Protein AF-A0AAQ1GAI2-F1 (afdb_monomer)

Radius of gyration: 17.99 Å; Cα contacts (8 Å, |Δi|>4): 158; chains: 1; bounding box: 46×26×47 Å

Organism: NCBI:txid857252

Foldseek 3Di:
DFDDCQVLLVVLQVLLVVLLVCLVVVLVVLCVVQPQPAAAAQVCQVVLLVVLVVLVVVLVVLLVQLVVLVVVLVVQGRHPCNVVSSVSNSVSLNVSLVSLSSSLVSLSVNCNHHVDCPSNVVSSVSSSVSSVSSHRDPVSND

Mean predicted aligned error: 3.87 Å

pLDDT: mean 93.76, std 7.61, range [53.41, 98.5]

Structure (mmCIF, N/CA/C/O backbone):
data_AF-A0AAQ1GAI2-F1
#
_entry.id   AF-A0AAQ1GAI2-F1
#
loop_
_atom_site.group_PDB
_atom_site.id
_atom_site.type_symbol
_atom_site.label_atom_id
_atom_site.label_alt_id
_atom_site.label_comp_id
_atom_site.label_asym_id
_atom_site.label_entity_id
_atom_site.label_seq_id
_atom_site.pdbx_PDB_ins_code
_atom_site.Cartn_x
_atom_site.Cartn_y
_atom_site.Cartn_z
_atom_site.occupancy
_atom_site.B_iso_or_equiv
_atom_site.auth_seq_id
_atom_site.auth_comp_id
_atom_site.auth_asym_id
_atom_site.auth_atom_id
_atom_site.pdbx_PDB_model_num
ATOM 1 N N . MET A 1 1 ? -28.667 -3.005 21.953 1.00 63.06 1 MET A N 1
ATOM 2 C CA . MET A 1 1 ? -27.950 -3.869 20.992 1.00 63.06 1 MET A 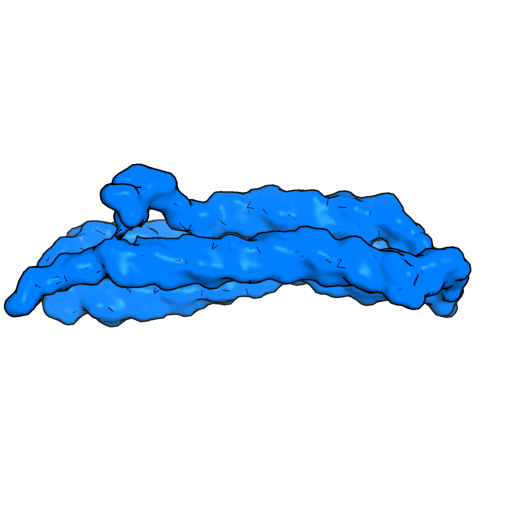CA 1
ATOM 3 C C . MET A 1 1 ? -26.492 -3.852 21.398 1.00 63.06 1 MET A C 1
ATOM 5 O O . MET A 1 1 ? -25.959 -2.762 21.535 1.00 63.06 1 MET A O 1
ATOM 9 N N . THR A 1 2 ? -25.894 -5.010 21.661 1.00 81.88 2 THR A N 1
ATOM 10 C CA . THR A 1 2 ? -24.454 -5.136 21.934 1.00 81.88 2 THR A CA 1
ATOM 11 C C . THR A 1 2 ? -23.679 -4.919 20.637 1.00 81.88 2 THR A C 1
ATOM 13 O O . THR A 1 2 ? -24.067 -5.446 19.592 1.00 81.88 2 THR A O 1
ATOM 16 N N . PHE A 1 3 ? -22.622 -4.120 20.683 1.00 85.75 3 PHE A N 1
ATOM 17 C CA . PHE A 1 3 ? -21.770 -3.821 19.544 1.00 85.75 3 PHE A CA 1
ATOM 18 C C . PHE A 1 3 ? -20.864 -5.029 19.248 1.00 85.75 3 PHE A C 1
ATOM 20 O O . PHE A 1 3 ? -20.073 -5.442 20.092 1.00 85.75 3 PHE A O 1
ATOM 27 N N . ASP A 1 4 ? -20.968 -5.613 18.048 1.00 88.62 4 ASP A N 1
ATOM 28 C CA . ASP A 1 4 ? -20.102 -6.725 17.628 1.00 88.62 4 ASP A CA 1
ATOM 29 C C . ASP A 1 4 ? -18.900 -6.211 16.805 1.00 88.62 4 ASP A C 1
ATOM 31 O O . ASP A 1 4 ? -19.076 -5.781 15.660 1.00 88.62 4 ASP A O 1
ATOM 35 N N . PRO A 1 5 ? -17.658 -6.280 17.327 1.00 88.81 5 PRO A N 1
ATOM 36 C CA . PRO A 1 5 ? -16.465 -5.849 16.601 1.00 88.81 5 PRO A CA 1
ATOM 37 C C . PRO A 1 5 ? -15.987 -6.855 15.536 1.00 88.81 5 PRO A C 1
ATOM 39 O O . PRO A 1 5 ? -15.174 -6.497 14.677 1.00 88.81 5 PRO A O 1
ATOM 42 N N . LYS A 1 6 ? -16.452 -8.115 15.546 1.00 90.81 6 LYS A N 1
ATOM 43 C CA . LYS A 1 6 ? -15.924 -9.178 14.664 1.00 90.81 6 LYS A CA 1
ATOM 44 C C . LYS A 1 6 ? -16.028 -8.850 13.166 1.00 90.81 6 LYS A C 1
ATOM 46 O O . LYS A 1 6 ? -15.040 -9.070 12.453 1.00 90.81 6 LYS A O 1
ATOM 51 N N . PRO A 1 7 ? -17.150 -8.317 12.641 1.00 91.69 7 PRO A N 1
ATOM 52 C CA . PRO A 1 7 ? -17.249 -7.943 11.231 1.00 91.69 7 PRO A CA 1
ATOM 53 C C . PRO A 1 7 ? -16.234 -6.863 10.847 1.00 91.69 7 PRO A C 1
ATOM 55 O O . PRO A 1 7 ? -15.625 -6.939 9.777 1.00 91.69 7 PRO A O 1
ATOM 58 N N . HIS A 1 8 ? -15.987 -5.899 11.738 1.00 92.62 8 HIS A N 1
ATOM 59 C CA . HIS A 1 8 ? -15.019 -4.836 11.497 1.00 92.62 8 HIS A CA 1
ATOM 60 C C . HIS A 1 8 ? -13.596 -5.383 11.397 1.00 92.62 8 HIS A C 1
ATOM 62 O O . HIS A 1 8 ? -12.871 -5.017 10.471 1.00 92.62 8 HIS A O 1
ATOM 68 N N . TRP A 1 9 ? -13.212 -6.314 12.271 1.00 94.06 9 TRP A N 1
ATOM 69 C CA . TRP A 1 9 ? -11.907 -6.962 12.183 1.00 94.06 9 TRP A CA 1
ATOM 70 C C . TRP A 1 9 ? -11.703 -7.749 10.888 1.00 94.06 9 TRP A C 1
ATOM 72 O O . TRP A 1 9 ? -10.642 -7.660 10.261 1.00 94.06 9 TRP A O 1
ATOM 82 N N . ARG A 1 10 ? -12.720 -8.507 10.458 1.00 93.88 10 ARG A N 1
ATOM 83 C CA . ARG A 1 10 ? -12.675 -9.240 9.183 1.00 93.88 10 ARG A CA 1
ATOM 84 C C . ARG A 1 10 ? -12.515 -8.288 8.003 1.00 93.88 10 ARG A C 1
ATOM 86 O O . ARG A 1 10 ? -11.711 -8.567 7.115 1.00 93.88 10 ARG A O 1
ATOM 93 N N . ALA A 1 11 ? -13.222 -7.159 8.016 1.00 94.56 11 ALA A N 1
ATOM 94 C CA . ALA A 1 11 ? -13.103 -6.137 6.984 1.00 94.56 11 ALA A CA 1
ATOM 95 C C . ALA A 1 11 ? -11.689 -5.527 6.940 1.00 94.56 11 ALA A C 1
ATOM 97 O O . ALA A 1 11 ? -11.069 -5.544 5.877 1.00 94.56 11 ALA A O 1
ATOM 98 N N . LEU A 1 12 ? -11.122 -5.116 8.085 1.00 95.81 12 LEU A N 1
ATOM 99 C CA . LEU A 1 12 ? -9.742 -4.603 8.160 1.00 95.81 12 LEU A CA 1
ATOM 100 C C . LEU A 1 12 ? -8.725 -5.626 7.617 1.00 95.81 12 LEU A C 1
ATOM 102 O O . LEU A 1 12 ? -7.760 -5.270 6.937 1.00 95.81 12 LEU A O 1
ATOM 106 N N . ARG A 1 13 ? -8.926 -6.920 7.912 1.00 95.88 13 ARG A N 1
ATOM 107 C CA . ARG A 1 13 ? -8.044 -8.001 7.443 1.00 95.88 13 ARG A CA 1
ATOM 108 C C . ARG A 1 13 ? -8.186 -8.224 5.942 1.00 95.88 13 ARG A C 1
ATOM 110 O O . ARG A 1 13 ? -7.183 -8.464 5.274 1.00 95.88 13 ARG A O 1
ATOM 117 N N . SER A 1 14 ? -9.410 -8.164 5.426 1.00 95.75 14 SER A N 1
ATOM 118 C CA . SER A 1 14 ? -9.689 -8.317 4.000 1.00 95.75 14 SER A CA 1
ATOM 119 C C . SER A 1 14 ? -9.006 -7.219 3.188 1.00 95.75 14 SER A C 1
ATOM 121 O O . SER A 1 14 ? -8.278 -7.528 2.247 1.00 95.75 14 SER A O 1
ATOM 123 N N . VAL A 1 15 ? -9.148 -5.957 3.613 1.00 96.81 15 VAL A N 1
ATOM 124 C CA . VAL A 1 15 ? -8.510 -4.795 2.969 1.00 96.81 15 VAL A CA 1
ATOM 125 C C . VAL A 1 15 ? -6.988 -4.924 2.989 1.00 96.81 15 VAL A C 1
ATOM 127 O O . VAL A 1 15 ? -6.351 -4.787 1.945 1.00 96.81 15 VAL A O 1
ATOM 130 N N . TRP A 1 16 ? -6.412 -5.247 4.152 1.00 97.62 16 TRP A N 1
ATOM 131 C CA . TRP A 1 16 ? -4.975 -5.493 4.289 1.00 97.62 16 TRP A CA 1
ATOM 132 C C . TRP A 1 16 ? -4.494 -6.580 3.319 1.00 97.62 16 TRP A C 1
ATOM 134 O O . TRP A 1 16 ? -3.582 -6.345 2.532 1.00 97.62 16 TRP A O 1
ATOM 144 N N . ARG A 1 17 ? -5.154 -7.745 3.316 1.00 97.19 17 ARG A N 1
ATOM 145 C CA . ARG A 1 17 ? -4.773 -8.877 2.464 1.00 97.19 17 ARG A CA 1
ATOM 146 C C . ARG A 1 17 ? -4.884 -8.531 0.984 1.00 97.19 17 ARG A C 1
ATOM 148 O O . ARG A 1 17 ? -3.970 -8.844 0.232 1.00 97.19 17 ARG A O 1
ATOM 155 N N . MET A 1 18 ? -5.984 -7.904 0.574 1.00 97.69 18 MET A N 1
ATOM 156 C CA . MET A 1 18 ? -6.211 -7.516 -0.815 1.00 97.69 18 MET A CA 1
ATOM 157 C C . MET A 1 18 ? -5.106 -6.578 -1.302 1.00 97.69 18 MET A C 1
ATOM 159 O O . MET A 1 18 ? -4.468 -6.877 -2.303 1.00 97.69 18 MET A O 1
ATOM 163 N N . LEU A 1 19 ? -4.821 -5.498 -0.568 1.00 97.69 19 LEU A N 1
ATOM 164 C CA . LEU A 1 19 ? -3.796 -4.538 -0.977 1.00 97.69 19 LEU A CA 1
ATOM 165 C C . LEU A 1 19 ? -2.386 -5.139 -0.950 1.00 97.69 19 LEU A C 1
ATOM 167 O O . LEU A 1 19 ? -1.610 -4.875 -1.864 1.00 97.69 19 LEU A O 1
ATOM 171 N N . SER A 1 20 ? -2.048 -5.970 0.042 1.00 98.06 20 SER A N 1
ATOM 172 C CA . SER A 1 20 ? -0.750 -6.658 0.071 1.00 98.06 20 SER A CA 1
ATOM 173 C C . SER A 1 20 ? -0.583 -7.636 -1.090 1.00 98.06 20 SER A C 1
ATOM 175 O O . SER A 1 20 ? 0.487 -7.689 -1.688 1.00 98.06 20 SER A O 1
ATOM 177 N N . LEU A 1 21 ? -1.638 -8.371 -1.457 1.00 98.31 21 LEU A N 1
ATOM 178 C CA . LEU A 1 21 ? -1.615 -9.231 -2.640 1.00 98.31 21 LEU A CA 1
ATOM 179 C C . LEU A 1 21 ? -1.474 -8.410 -3.923 1.00 98.31 21 LEU A C 1
ATOM 181 O O . LEU A 1 21 ? -0.675 -8.775 -4.776 1.00 98.31 21 LEU A O 1
ATOM 185 N N . THR A 1 22 ? -2.178 -7.283 -4.049 1.00 97.94 22 THR A N 1
ATOM 186 C CA . THR A 1 22 ? -2.024 -6.385 -5.201 1.00 97.94 22 THR A CA 1
ATOM 187 C C . THR A 1 22 ? -0.588 -5.878 -5.323 1.00 97.94 22 THR A C 1
ATOM 189 O O . THR A 1 22 ? -0.009 -5.958 -6.401 1.00 97.94 22 THR A O 1
ATOM 192 N N . VAL A 1 23 ? 0.012 -5.411 -4.223 1.00 97.94 23 VAL A N 1
ATOM 193 C CA . VAL A 1 23 ? 1.406 -4.935 -4.189 1.00 97.94 23 VAL A CA 1
ATOM 194 C C . VAL A 1 23 ? 2.403 -6.036 -4.554 1.00 97.94 23 VAL A C 1
ATOM 196 O O . VAL A 1 23 ? 3.413 -5.745 -5.183 1.00 97.94 23 VAL A O 1
ATOM 199 N N . LEU A 1 24 ? 2.129 -7.290 -4.189 1.00 98.06 24 LEU A N 1
ATOM 200 C CA . LEU A 1 24 ? 2.982 -8.427 -4.529 1.00 98.06 24 LEU A CA 1
ATOM 201 C C . LEU A 1 24 ? 2.843 -8.851 -5.998 1.00 98.06 24 LEU A C 1
ATOM 203 O O . LEU A 1 24 ? 3.840 -9.124 -6.659 1.00 98.06 24 LEU A O 1
ATOM 207 N N . LEU A 1 25 ? 1.610 -8.945 -6.499 1.00 98.19 25 LEU A N 1
ATOM 208 C CA . LEU A 1 25 ? 1.318 -9.554 -7.798 1.00 98.19 25 LEU A CA 1
ATOM 209 C C . LEU A 1 25 ? 1.477 -8.579 -8.965 1.00 98.19 25 LEU A C 1
ATOM 211 O O . LEU A 1 25 ? 1.898 -8.988 -10.045 1.00 98.19 25 LEU A O 1
ATOM 215 N N . LEU A 1 26 ? 1.164 -7.298 -8.766 1.00 97.44 26 LEU A N 1
ATOM 216 C CA . LEU A 1 26 ? 1.217 -6.298 -9.832 1.00 97.44 26 LEU A CA 1
ATOM 217 C C . LEU A 1 26 ? 2.632 -6.109 -10.428 1.00 97.44 26 LEU A C 1
ATOM 219 O O . LEU A 1 26 ? 2.736 -6.078 -11.652 1.00 97.44 26 LEU A O 1
ATOM 223 N N . PRO A 1 27 ? 3.725 -6.057 -9.638 1.00 96.00 27 PRO A N 1
ATOM 224 C CA . PRO A 1 27 ? 5.090 -6.024 -10.172 1.00 96.00 27 PRO A CA 1
ATOM 225 C C . PRO A 1 27 ? 5.458 -7.265 -10.984 1.00 96.00 27 PRO A C 1
ATOM 227 O O . PRO A 1 27 ? 6.112 -7.151 -12.014 1.00 96.00 27 PRO A O 1
ATOM 230 N N . ILE A 1 28 ? 5.019 -8.447 -10.540 1.00 96.62 28 ILE A N 1
ATOM 231 C CA . ILE A 1 28 ? 5.269 -9.707 -11.250 1.00 96.62 28 ILE A CA 1
ATOM 232 C C . ILE A 1 28 ? 4.572 -9.666 -12.609 1.00 96.62 28 ILE A C 1
ATOM 234 O O . ILE A 1 28 ? 5.193 -9.952 -13.629 1.00 96.62 28 ILE A O 1
ATOM 238 N N . LEU A 1 29 ? 3.301 -9.254 -12.628 1.00 96.94 29 LEU A N 1
ATOM 239 C CA . LEU A 1 29 ? 2.546 -9.085 -13.864 1.00 96.94 29 LEU A CA 1
ATOM 240 C C . LEU A 1 29 ? 3.230 -8.085 -14.805 1.00 96.94 29 LEU A C 1
ATOM 242 O O . LEU A 1 29 ? 3.333 -8.358 -15.995 1.00 96.94 29 LEU A O 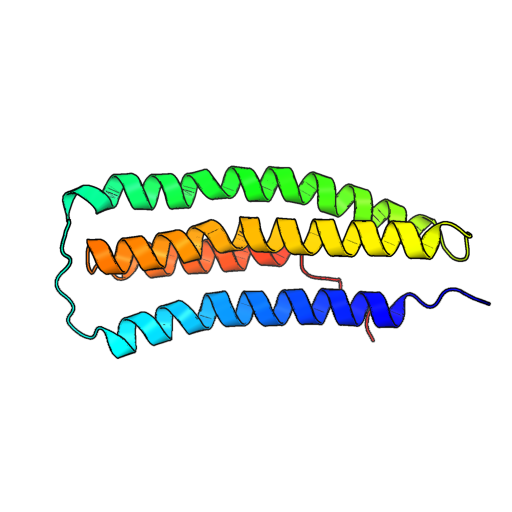1
ATOM 246 N N . LEU A 1 30 ? 3.729 -6.963 -14.278 1.00 95.25 30 LEU A N 1
ATOM 247 C CA . LEU A 1 30 ? 4.432 -5.955 -15.071 1.00 95.25 30 LEU A CA 1
ATOM 248 C C . LEU A 1 30 ? 5.682 -6.530 -15.751 1.00 95.25 30 LEU A C 1
ATOM 250 O O . LEU A 1 30 ? 5.844 -6.353 -16.954 1.00 95.25 30 LEU A O 1
ATOM 254 N N . VAL A 1 31 ? 6.532 -7.243 -15.005 1.00 94.75 31 VAL A N 1
ATOM 255 C CA . VAL A 1 31 ? 7.751 -7.871 -15.547 1.00 94.75 31 VAL A CA 1
ATOM 256 C C . VAL A 1 31 ? 7.405 -8.923 -16.602 1.00 94.75 31 VAL A C 1
ATOM 258 O O . VAL A 1 31 ? 8.027 -8.962 -17.657 1.00 94.75 31 VAL A O 1
ATOM 261 N N . VAL A 1 32 ? 6.376 -9.742 -16.362 1.00 95.44 32 VAL A N 1
ATOM 262 C CA . VAL A 1 32 ? 5.924 -10.758 -17.327 1.00 95.44 32 VAL A CA 1
ATOM 263 C C . VAL A 1 32 ? 5.403 -10.125 -18.620 1.00 95.44 32 VAL A C 1
ATOM 265 O O . VAL A 1 32 ? 5.655 -10.653 -19.698 1.00 95.44 32 VAL A O 1
ATOM 268 N N . VAL A 1 33 ? 4.676 -9.008 -18.526 1.00 95.38 33 VAL A N 1
ATOM 269 C CA . VAL A 1 33 ? 4.113 -8.313 -19.694 1.00 95.38 33 VAL A CA 1
ATOM 270 C C . VAL A 1 33 ? 5.186 -7.566 -20.487 1.00 95.38 33 VAL A C 1
ATOM 272 O O . VAL A 1 33 ? 5.109 -7.528 -21.712 1.00 95.38 33 VAL A O 1
ATOM 275 N N . LEU A 1 34 ? 6.165 -6.965 -19.808 1.00 92.19 34 LEU A N 1
ATOM 276 C CA . LEU A 1 34 ? 7.200 -6.149 -20.443 1.00 92.19 34 LEU A CA 1
ATOM 277 C C . LEU A 1 34 ? 8.403 -6.963 -20.953 1.00 92.19 34 LEU A C 1
ATOM 279 O O . LEU A 1 34 ? 9.040 -6.535 -21.912 1.00 92.19 34 LEU A O 1
ATOM 283 N N . GLY A 1 35 ? 8.691 -8.134 -20.376 1.00 86.56 35 GLY A N 1
ATOM 284 C CA . GLY A 1 35 ? 9.781 -9.009 -20.820 1.00 86.56 35 GLY A CA 1
ATOM 285 C C . GLY A 1 35 ? 11.155 -8.334 -20.737 1.00 86.56 35 GLY A C 1
ATOM 286 O O . GLY A 1 35 ? 11.487 -7.720 -19.722 1.00 86.56 35 GLY A O 1
ATOM 287 N N . ASP A 1 36 ? 11.937 -8.420 -21.818 1.00 84.56 36 ASP A N 1
ATOM 288 C CA . ASP A 1 36 ? 13.268 -7.801 -21.953 1.00 84.56 36 ASP A CA 1
ATOM 289 C C . ASP A 1 36 ? 13.175 -6.297 -22.268 1.00 84.56 36 ASP A C 1
ATOM 291 O O . ASP A 1 36 ? 13.752 -5.782 -23.227 1.00 84.56 36 ASP A O 1
ATOM 295 N N . TRP A 1 37 ? 12.385 -5.582 -21.473 1.00 91.44 37 TRP A N 1
ATOM 296 C CA . TRP A 1 37 ? 12.137 -4.162 -21.656 1.00 91.44 37 TRP A CA 1
ATOM 297 C C . TRP A 1 37 ? 13.392 -3.326 -21.419 1.00 91.44 37 TRP A C 1
ATOM 299 O O . TRP A 1 37 ? 13.965 -3.308 -20.328 1.00 91.44 37 TRP A O 1
ATOM 309 N N . THR A 1 38 ? 13.775 -2.570 -22.442 1.00 86.81 38 THR A N 1
ATOM 310 C CA . THR A 1 38 ? 14.807 -1.541 -22.352 1.00 86.81 38 THR A CA 1
ATOM 311 C C . THR A 1 38 ? 14.155 -0.239 -21.901 1.00 86.81 38 THR A C 1
ATOM 313 O O . THR A 1 38 ? 13.296 0.293 -22.609 1.00 86.81 38 THR A O 1
ATOM 316 N N . GLY A 1 39 ? 14.535 0.255 -20.721 1.00 89.94 39 GLY A N 1
ATOM 317 C CA . GLY A 1 39 ? 14.023 1.503 -20.156 1.00 89.94 39 GLY A CA 1
ATOM 318 C C . GLY A 1 39 ? 14.134 2.702 -21.107 1.00 89.94 39 GLY A C 1
ATOM 319 O O . GLY A 1 39 ? 14.943 2.728 -22.031 1.00 89.94 39 GLY A O 1
ATOM 320 N N . LEU A 1 40 ? 13.294 3.711 -20.876 1.00 90.88 40 LEU A N 1
ATOM 321 C CA . LEU A 1 40 ? 13.234 4.938 -21.678 1.00 90.88 40 LEU A CA 1
ATOM 322 C C . LEU A 1 40 ? 14.067 6.091 -21.091 1.00 90.88 40 LEU A C 1
ATOM 324 O O . LEU A 1 40 ? 14.387 7.039 -21.806 1.00 90.88 40 LEU A O 1
ATOM 328 N N . PHE A 1 41 ? 14.370 6.057 -19.789 1.00 94.12 41 PHE A N 1
ATOM 329 C CA . PHE A 1 41 ? 14.901 7.190 -19.028 1.00 94.12 41 PHE A CA 1
ATOM 330 C C . PHE A 1 41 ? 15.853 6.751 -17.901 1.00 94.12 41 PHE A C 1
ATOM 332 O O . PHE A 1 41 ? 15.508 6.838 -16.721 1.00 94.12 41 PHE A O 1
ATOM 339 N N . ASP A 1 42 ? 17.085 6.366 -18.238 1.00 92.62 42 ASP A N 1
ATOM 340 C CA . ASP A 1 42 ? 18.099 5.922 -17.259 1.00 92.62 42 ASP A CA 1
ATOM 341 C C . ASP A 1 42 ? 18.376 6.958 -16.156 1.00 92.62 42 ASP A C 1
ATOM 343 O O . ASP A 1 42 ? 18.525 6.630 -14.979 1.00 92.62 42 ASP A O 1
ATOM 347 N N . GLN A 1 43 ? 18.350 8.247 -16.506 1.00 95.44 43 GLN A N 1
ATOM 348 C CA . GLN A 1 43 ? 18.533 9.360 -15.565 1.00 95.44 43 GLN A CA 1
ATOM 349 C C . GLN A 1 43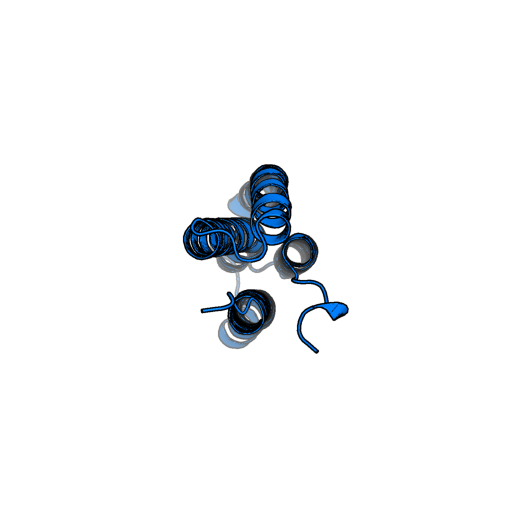 ? 17.477 9.421 -14.445 1.00 95.44 43 GLN A C 1
ATOM 351 O O . GLN A 1 43 ? 17.674 10.113 -13.445 1.00 95.44 43 GLN A O 1
ATOM 356 N N . ALA A 1 44 ? 16.356 8.706 -14.591 1.00 95.00 44 ALA A N 1
ATOM 357 C CA . ALA A 1 44 ? 15.309 8.625 -13.581 1.00 95.00 44 ALA A CA 1
ATOM 358 C C . ALA A 1 44 ? 15.611 7.608 -12.466 1.00 95.00 44 ALA A C 1
ATOM 360 O O . ALA A 1 44 ? 14.923 7.647 -11.445 1.00 95.00 44 ALA A O 1
ATOM 361 N N . ALA A 1 45 ? 16.634 6.754 -12.613 1.00 95.56 45 ALA A N 1
ATOM 362 C CA . ALA A 1 45 ? 16.939 5.675 -11.670 1.00 95.56 45 ALA A CA 1
ATOM 363 C C . ALA A 1 45 ? 17.110 6.172 -10.228 1.00 95.56 45 ALA A C 1
ATOM 365 O O . ALA A 1 45 ? 16.293 5.887 -9.347 1.00 95.56 45 ALA A O 1
ATOM 366 N N . VAL A 1 46 ? 18.128 7.004 -9.991 1.00 97.69 46 VAL A N 1
ATOM 367 C CA . VAL A 1 46 ? 18.431 7.519 -8.647 1.00 97.69 46 VAL A CA 1
ATOM 368 C C . VAL A 1 46 ? 17.290 8.388 -8.092 1.00 97.69 46 VAL A C 1
ATOM 370 O O . VAL A 1 46 ? 16.889 8.152 -6.947 1.00 97.69 46 VAL A O 1
ATOM 373 N N . PRO A 1 47 ? 16.709 9.350 -8.844 1.00 98.00 47 PRO A N 1
ATOM 374 C CA . PRO A 1 47 ? 15.594 10.153 -8.346 1.00 98.00 47 PRO A CA 1
ATOM 375 C C . PRO A 1 47 ? 14.369 9.322 -7.953 1.00 98.00 47 PRO A C 1
ATOM 377 O O . PRO A 1 47 ? 13.853 9.492 -6.848 1.00 98.00 47 PRO A O 1
ATOM 380 N N . LEU A 1 48 ? 13.912 8.402 -8.811 1.00 98.06 48 LEU A N 1
ATOM 381 C CA . LEU A 1 48 ? 12.711 7.610 -8.536 1.00 98.06 48 LEU A CA 1
ATOM 382 C C . LEU A 1 48 ? 12.929 6.643 -7.377 1.00 98.06 48 LEU A C 1
ATOM 384 O O . LEU A 1 48 ? 12.060 6.535 -6.512 1.00 98.06 48 LEU A O 1
ATOM 388 N N . PHE A 1 49 ? 14.093 5.996 -7.302 1.00 98.19 49 PHE A N 1
ATOM 389 C CA . PHE A 1 49 ? 14.408 5.136 -6.166 1.00 98.19 49 PHE A CA 1
ATOM 390 C C . PHE A 1 49 ? 14.445 5.929 -4.853 1.00 98.19 49 PHE A C 1
ATOM 392 O O . PHE A 1 49 ? 13.859 5.513 -3.851 1.00 98.19 49 PHE A O 1
ATOM 399 N N . THR A 1 50 ? 15.053 7.119 -4.870 1.00 98.31 50 THR A N 1
ATOM 400 C CA . THR A 1 50 ? 15.122 8.010 -3.702 1.00 98.31 50 THR A CA 1
ATOM 401 C C . THR A 1 50 ? 13.733 8.457 -3.253 1.00 98.31 50 THR A C 1
ATOM 403 O O . THR A 1 50 ? 13.426 8.404 -2.062 1.00 98.31 50 THR A O 1
ATOM 406 N N . VAL A 1 51 ? 12.862 8.850 -4.187 1.00 98.31 51 VAL A N 1
ATOM 407 C CA . VAL A 1 51 ? 11.468 9.218 -3.887 1.00 98.31 51 VAL A CA 1
ATOM 408 C C . VAL A 1 51 ? 10.688 8.013 -3.348 1.00 98.31 51 VAL A C 1
ATOM 410 O O . VAL A 1 51 ? 9.947 8.152 -2.371 1.00 98.31 51 VAL A O 1
ATOM 413 N N . GLY A 1 52 ? 10.906 6.819 -3.910 1.00 98.00 52 GLY A N 1
ATOM 414 C CA . GLY A 1 52 ? 10.355 5.557 -3.413 1.00 98.00 52 GLY A CA 1
ATOM 415 C C . GLY A 1 52 ? 10.713 5.312 -1.949 1.00 98.00 52 GLY A C 1
ATOM 416 O O . GLY A 1 52 ? 9.826 5.099 -1.121 1.00 98.00 52 GLY A O 1
ATOM 417 N N . MET A 1 53 ? 11.991 5.447 -1.600 1.00 98.12 53 MET A N 1
ATOM 418 C CA . MET A 1 53 ? 12.476 5.314 -0.224 1.00 98.12 53 MET A CA 1
ATOM 419 C C . MET A 1 53 ? 11.944 6.416 0.700 1.00 98.12 53 MET A C 1
ATOM 421 O O . MET A 1 53 ? 11.471 6.130 1.801 1.00 98.12 53 MET A O 1
ATOM 425 N N . ALA A 1 54 ? 11.963 7.676 0.262 1.00 97.94 54 ALA A N 1
ATOM 426 C CA . ALA A 1 54 ? 11.479 8.807 1.053 1.00 97.94 54 ALA A CA 1
ATOM 427 C C . ALA A 1 54 ? 9.983 8.684 1.390 1.00 97.94 54 ALA A C 1
ATOM 429 O O . ALA A 1 54 ? 9.554 9.079 2.478 1.00 97.94 54 ALA A O 1
ATOM 430 N N . SER A 1 55 ? 9.192 8.068 0.503 1.00 97.62 55 SER A N 1
ATOM 431 C CA . SER A 1 55 ? 7.760 7.836 0.727 1.00 97.62 55 SER A CA 1
ATOM 432 C C . SER A 1 55 ? 7.463 6.980 1.972 1.00 97.62 55 SER A C 1
ATOM 434 O O . SER A 1 55 ? 6.384 7.091 2.557 1.00 97.62 55 SER A O 1
ATOM 436 N N . LEU A 1 56 ? 8.435 6.208 2.476 1.00 94.88 56 LEU A N 1
ATOM 437 C CA . LEU A 1 56 ? 8.296 5.428 3.713 1.00 94.88 56 LEU A CA 1
ATOM 438 C C . LEU A 1 56 ? 8.059 6.285 4.950 1.00 94.88 56 LEU A C 1
ATOM 440 O O . LEU A 1 56 ? 7.382 5.848 5.884 1.00 94.88 56 LEU A O 1
ATOM 444 N N . MET A 1 57 ? 8.571 7.515 4.957 1.00 95.44 57 MET A N 1
ATOM 445 C CA . MET A 1 57 ? 8.377 8.434 6.078 1.00 95.44 57 MET A CA 1
ATOM 446 C C . MET A 1 57 ? 6.892 8.751 6.279 1.00 95.44 57 MET A C 1
ATOM 448 O O . MET A 1 57 ? 6.419 8.838 7.418 1.00 95.44 57 MET A O 1
ATOM 452 N N . LEU A 1 58 ? 6.124 8.820 5.184 1.00 94.19 58 LEU A N 1
ATOM 453 C CA . LEU A 1 58 ? 4.676 9.001 5.244 1.00 94.19 58 LEU A CA 1
ATOM 454 C C . LEU A 1 58 ? 4.002 7.820 5.948 1.00 94.19 58 LEU A C 1
ATOM 456 O O . LEU A 1 58 ? 3.096 8.014 6.761 1.00 94.19 58 LEU A O 1
ATOM 460 N N . THR A 1 59 ? 4.471 6.603 5.679 1.00 91.50 59 THR A N 1
ATOM 461 C CA . THR A 1 59 ? 3.938 5.386 6.290 1.00 91.50 59 THR A CA 1
ATOM 462 C C . THR A 1 59 ? 4.166 5.355 7.796 1.00 91.50 59 THR A C 1
ATOM 464 O O . THR A 1 59 ? 3.244 5.033 8.546 1.00 91.50 59 THR A O 1
ATOM 467 N N . LEU A 1 60 ? 5.351 5.751 8.267 1.00 91.38 60 LEU A N 1
ATOM 468 C CA . LEU A 1 60 ? 5.644 5.817 9.703 1.00 91.38 60 LEU A CA 1
ATOM 469 C C . LEU A 1 60 ? 4.785 6.869 10.416 1.00 91.38 60 LEU A C 1
ATOM 471 O O . LEU A 1 60 ? 4.264 6.620 11.508 1.00 91.38 60 LEU A O 1
ATOM 475 N N . TRP A 1 61 ? 4.584 8.031 9.791 1.00 94.31 61 TRP A N 1
ATOM 476 C CA . TRP A 1 61 ? 3.699 9.064 10.326 1.00 94.31 61 TRP A CA 1
ATOM 477 C C . TRP A 1 61 ? 2.242 8.582 10.405 1.00 94.31 61 TRP A C 1
ATOM 479 O O . TRP A 1 61 ? 1.605 8.690 11.457 1.00 94.31 61 TRP A O 1
ATOM 489 N N . ARG A 1 62 ? 1.732 7.962 9.333 1.00 96.25 62 ARG A N 1
ATOM 490 C CA . ARG A 1 62 ? 0.381 7.377 9.277 1.00 96.25 62 ARG A CA 1
ATOM 491 C C . ARG A 1 62 ? 0.165 6.274 10.306 1.00 96.25 62 ARG A C 1
ATOM 493 O O . ARG A 1 62 ? -0.909 6.207 10.906 1.00 96.25 62 ARG A O 1
ATOM 500 N N . PHE A 1 63 ? 1.184 5.463 10.577 1.00 96.50 63 PHE A N 1
ATOM 501 C CA . PHE A 1 63 ? 1.088 4.375 11.544 1.00 96.50 63 PHE A CA 1
ATOM 502 C C . PHE A 1 63 ? 0.770 4.885 12.956 1.00 96.50 63 PHE A C 1
ATOM 504 O O . PHE A 1 63 ? 0.009 4.258 13.695 1.00 96.50 63 PHE A O 1
ATOM 511 N N . ARG A 1 64 ? 1.271 6.072 13.326 1.00 96.00 64 ARG A N 1
ATOM 512 C CA . ARG A 1 64 ? 0.948 6.711 14.613 1.00 96.00 64 ARG A CA 1
ATOM 513 C C . ARG A 1 64 ? -0.539 7.053 14.724 1.00 96.00 64 ARG A C 1
ATOM 515 O O . ARG A 1 64 ? -1.120 6.867 15.791 1.00 96.00 64 ARG A O 1
ATOM 522 N N . LEU A 1 65 ? -1.147 7.539 13.640 1.00 96.69 65 LEU A N 1
ATOM 523 C CA . LEU A 1 65 ? -2.578 7.858 13.595 1.00 96.69 65 LEU A CA 1
ATOM 524 C C . LEU A 1 65 ? -3.419 6.585 13.684 1.00 96.69 65 LEU A C 1
ATOM 526 O O . LEU A 1 65 ? -4.305 6.507 14.531 1.00 96.69 65 LEU A O 1
ATOM 530 N N . TYR A 1 66 ? -3.070 5.570 12.889 1.00 97.06 66 TYR A N 1
ATOM 531 C CA . TYR A 1 66 ? -3.712 4.257 12.933 1.00 97.06 66 TYR A CA 1
ATOM 532 C C . TYR A 1 66 ? -3.690 3.660 14.346 1.00 97.06 66 TYR A C 1
ATOM 534 O O . TYR A 1 66 ? -4.749 3.326 14.875 1.00 97.06 66 TYR A O 1
ATOM 542 N N . LYS A 1 67 ? -2.523 3.620 15.009 1.00 95.94 67 LYS A N 1
ATOM 543 C CA . LYS A 1 67 ? -2.413 3.095 16.381 1.00 95.94 67 LYS A CA 1
ATOM 544 C C . LYS A 1 67 ? -3.289 3.843 17.382 1.00 95.94 67 LYS A C 1
ATOM 546 O O . LYS A 1 67 ? -3.924 3.211 18.217 1.00 95.94 67 LYS A O 1
ATOM 551 N N . ARG A 1 68 ? -3.360 5.176 17.303 1.00 96.38 68 ARG A N 1
ATOM 552 C CA . ARG A 1 68 ? -4.236 5.968 18.187 1.00 96.38 68 ARG A CA 1
ATOM 553 C C . ARG A 1 68 ? -5.708 5.616 17.985 1.00 96.38 68 ARG A C 1
ATOM 555 O O . ARG A 1 68 ? -6.445 5.484 18.955 1.00 96.38 68 ARG A O 1
ATOM 562 N N . THR A 1 69 ? -6.132 5.456 16.734 1.00 95.94 69 THR A N 1
ATOM 563 C CA . THR A 1 69 ? -7.523 5.107 16.416 1.00 95.94 69 THR A CA 1
ATOM 564 C C . THR A 1 69 ? -7.862 3.662 16.753 1.00 95.94 69 THR A C 1
ATOM 566 O O . THR A 1 69 ? -8.996 3.397 17.127 1.00 95.94 69 THR A O 1
ATOM 569 N N . LEU A 1 70 ? -6.878 2.761 16.683 1.00 95.19 70 LEU A N 1
ATOM 570 C CA . LEU A 1 70 ? -7.005 1.359 17.072 1.00 95.19 70 LEU A CA 1
ATOM 571 C C . LEU A 1 70 ? -7.311 1.242 18.567 1.00 95.19 70 LEU A C 1
ATOM 573 O O . LEU A 1 70 ? -8.360 0.729 18.941 1.00 95.19 70 LEU A O 1
ATOM 577 N N . ILE A 1 71 ? -6.455 1.845 19.399 1.00 94.44 71 ILE A N 1
ATOM 578 C CA . ILE A 1 71 ? -6.618 1.870 20.860 1.00 94.44 71 ILE A CA 1
ATOM 579 C C . ILE A 1 71 ? -7.964 2.500 21.244 1.00 94.44 71 ILE A C 1
ATOM 581 O O . ILE A 1 71 ? -8.661 1.997 22.121 1.00 94.44 71 ILE A O 1
ATOM 585 N N . ARG A 1 72 ? -8.362 3.589 20.569 1.00 94.69 72 ARG A N 1
ATOM 586 C CA . ARG A 1 72 ? -9.652 4.244 20.826 1.00 94.69 72 ARG A CA 1
ATOM 587 C C . ARG A 1 72 ? -10.842 3.351 20.470 1.00 94.69 72 ARG A C 1
ATOM 589 O O . ARG A 1 72 ? -11.799 3.323 21.230 1.00 94.69 72 ARG A O 1
ATOM 596 N N . ALA A 1 73 ? -10.814 2.679 19.320 1.00 93.44 73 ALA A N 1
ATOM 597 C CA . ALA A 1 73 ? -11.920 1.827 18.884 1.00 93.44 73 ALA A CA 1
ATOM 598 C C . ALA A 1 73 ? -12.096 0.605 19.800 1.00 93.44 73 ALA A C 1
ATOM 600 O O . ALA A 1 73 ? -13.225 0.242 20.117 1.00 93.44 73 ALA A O 1
ATOM 601 N N . GLU A 1 74 ? -10.993 0.018 20.267 1.00 90.38 74 GLU A N 1
ATOM 602 C CA . GLU A 1 74 ? -11.012 -1.103 21.215 1.00 90.38 74 GLU A CA 1
ATOM 603 C C . GLU A 1 74 ? -11.490 -0.690 22.611 1.00 90.38 74 GLU A C 1
ATOM 605 O O . GLU A 1 74 ? -12.236 -1.428 23.248 1.00 90.38 74 GLU A O 1
ATOM 610 N N . GLY A 1 75 ? -11.110 0.503 23.079 1.00 90.50 75 GLY A N 1
ATOM 611 C CA . GLY A 1 75 ? -11.445 0.975 24.424 1.00 90.50 75 GLY A CA 1
ATOM 612 C C . GLY A 1 75 ? -12.910 1.369 24.642 1.00 90.50 75 GLY A C 1
ATOM 613 O O . GLY A 1 75 ? -13.297 1.602 25.783 1.00 90.50 75 GLY A O 1
ATOM 614 N N . LEU A 1 76 ? -13.724 1.474 23.585 1.00 91.06 76 LEU A N 1
ATOM 615 C CA . LEU A 1 76 ? -15.106 1.965 23.684 1.00 91.06 76 LEU A CA 1
ATOM 616 C C . LEU A 1 76 ? -16.145 0.880 23.995 1.00 91.06 76 LEU A C 1
ATOM 618 O O . LEU A 1 76 ? -17.249 1.233 24.398 1.00 91.06 76 LEU A O 1
ATOM 622 N N . GLY A 1 77 ? -15.830 -0.409 23.836 1.00 86.06 77 GLY A N 1
ATOM 623 C CA . GLY A 1 77 ? -16.777 -1.498 24.115 1.00 86.06 77 GLY A CA 1
ATOM 624 C C . GLY A 1 77 ? -18.149 -1.288 23.452 1.00 86.06 77 GLY A C 1
ATOM 625 O O . GLY A 1 77 ? -18.223 -1.039 22.250 1.00 86.06 77 GLY A O 1
ATOM 626 N N . ASP A 1 78 ? -19.216 -1.345 24.255 1.00 87.75 78 ASP A N 1
ATOM 627 C CA . ASP A 1 78 ? -20.614 -1.131 23.838 1.00 87.75 78 ASP A CA 1
ATOM 628 C C . ASP A 1 78 ? -21.062 0.345 23.852 1.00 87.75 78 ASP A C 1
ATOM 630 O O . ASP A 1 78 ? -22.257 0.638 23.775 1.00 87.75 78 ASP A O 1
ATOM 634 N N . SER A 1 79 ? -20.130 1.297 23.968 1.00 89.00 79 SER A N 1
ATOM 635 C CA . SER A 1 79 ? -20.477 2.720 23.980 1.00 89.00 79 SER A CA 1
ATOM 636 C C . SER A 1 79 ? -21.184 3.148 22.692 1.00 89.00 79 SER A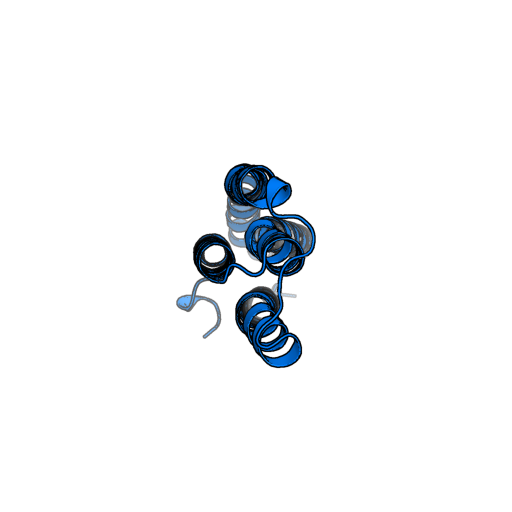 C 1
ATOM 638 O O . SER A 1 79 ? -20.913 2.632 21.603 1.00 89.00 79 SER A O 1
ATOM 640 N N . ALA A 1 80 ? -22.046 4.162 22.790 1.00 88.62 80 ALA A N 1
ATOM 641 C CA . ALA A 1 80 ? -22.792 4.700 21.653 1.00 88.62 80 ALA A CA 1
ATOM 642 C C . ALA A 1 80 ? -21.873 5.201 20.517 1.00 88.62 80 ALA A C 1
ATOM 644 O O . ALA A 1 80 ? -22.251 5.182 19.345 1.00 88.62 80 ALA A O 1
ATOM 645 N N . GLU A 1 81 ? -20.639 5.607 20.834 1.00 91.56 81 GLU A N 1
ATOM 646 C CA . GLU A 1 81 ? -19.650 6.089 19.868 1.00 91.56 81 GLU A CA 1
ATOM 647 C C . GLU A 1 81 ? -18.858 4.969 19.176 1.00 91.56 81 GLU A C 1
ATOM 649 O O . GLU A 1 81 ? -18.098 5.272 18.248 1.00 91.56 81 GLU A O 1
ATOM 654 N N . ALA A 1 82 ? -19.009 3.701 19.581 1.00 90.69 82 ALA A N 1
ATOM 655 C CA . ALA A 1 82 ? -18.199 2.586 19.084 1.00 90.69 82 ALA A CA 1
ATOM 656 C C . ALA A 1 82 ? -18.210 2.519 17.549 1.00 90.69 82 ALA A C 1
ATOM 658 O O . ALA A 1 82 ? -17.155 2.599 16.916 1.00 90.69 82 ALA A O 1
ATOM 659 N N . ALA A 1 83 ? -19.393 2.511 16.928 1.00 90.31 83 ALA A N 1
ATOM 660 C CA . ALA A 1 83 ? -19.528 2.455 15.470 1.00 90.31 83 ALA A CA 1
ATOM 661 C 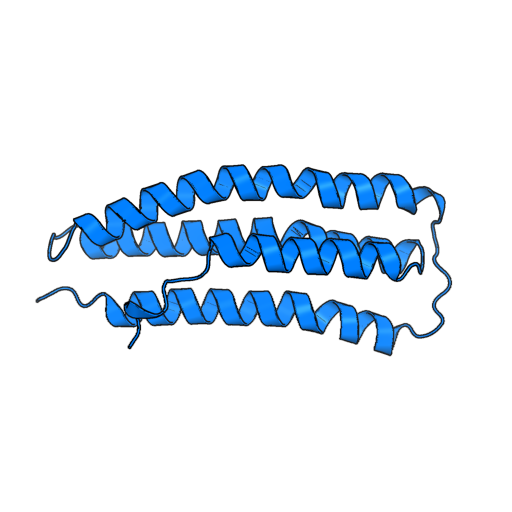C . ALA A 1 83 ? -18.747 3.575 14.750 1.00 90.31 83 ALA A C 1
ATOM 663 O O . ALA A 1 83 ? -18.054 3.327 13.759 1.00 90.31 83 ALA A O 1
ATOM 664 N N . SER A 1 84 ? -18.799 4.801 15.281 1.00 94.19 84 SER A N 1
ATOM 665 C CA . SER A 1 84 ? -18.074 5.945 14.716 1.00 94.19 84 SER A CA 1
ATOM 666 C C . SER A 1 84 ? -16.552 5.797 14.843 1.00 94.19 84 SER A C 1
ATOM 668 O O . SER A 1 84 ? -15.815 6.089 13.898 1.00 94.19 84 SER A O 1
ATOM 670 N N . ALA A 1 85 ? -16.063 5.281 15.973 1.00 95.31 85 ALA A N 1
ATOM 671 C CA . ALA A 1 85 ? -14.638 5.066 16.202 1.00 95.31 85 ALA A CA 1
ATOM 672 C C . ALA A 1 85 ? -14.075 3.973 15.286 1.00 95.31 85 ALA A C 1
ATOM 674 O O . ALA A 1 85 ? -12.983 4.126 14.732 1.00 95.31 85 ALA A O 1
ATOM 675 N N . TRP A 1 86 ? -14.856 2.920 15.047 1.00 95.44 86 TRP A N 1
ATOM 676 C CA . TRP A 1 86 ? -14.525 1.875 14.087 1.00 95.44 86 TRP A CA 1
ATOM 677 C C . TRP A 1 86 ? -14.472 2.399 12.650 1.00 95.44 86 TRP A C 1
ATOM 679 O O . TRP A 1 86 ? -13.521 2.092 11.932 1.00 95.44 86 TRP A O 1
ATOM 689 N N . ALA A 1 87 ? -15.406 3.257 12.228 1.00 96.06 87 ALA A N 1
ATOM 690 C CA . ALA A 1 87 ? -15.340 3.902 10.912 1.00 96.06 87 ALA A CA 1
ATOM 691 C C . ALA A 1 87 ? -14.060 4.748 10.741 1.00 96.06 87 ALA A C 1
ATOM 693 O O . ALA A 1 87 ? -13.391 4.694 9.702 1.00 96.06 87 ALA A O 1
ATOM 694 N N . VAL A 1 88 ? -13.664 5.487 11.784 1.00 97.44 88 VAL A N 1
ATOM 695 C CA . VAL A 1 88 ? -12.410 6.257 11.795 1.00 97.44 88 VAL A CA 1
ATOM 696 C C . VAL A 1 88 ? -11.185 5.338 11.715 1.00 97.44 88 VAL A C 1
ATOM 698 O O . VAL A 1 88 ? -10.232 5.666 11.001 1.00 97.44 88 VAL A O 1
ATOM 701 N N . LEU A 1 89 ? -11.202 4.187 12.391 1.00 97.19 89 LEU A N 1
ATOM 702 C CA . LEU A 1 89 ? -10.143 3.180 12.302 1.00 97.19 89 LEU A CA 1
ATOM 703 C C . LEU A 1 89 ? -10.006 2.625 10.875 1.00 97.19 89 LEU A C 1
ATOM 705 O O . LEU A 1 89 ? -8.903 2.641 10.328 1.00 97.19 89 LEU A O 1
ATOM 709 N N . HIS A 1 90 ? -11.114 2.222 10.242 1.00 97.25 90 HIS A N 1
ATOM 710 C CA . HIS A 1 90 ? -11.143 1.743 8.848 1.00 97.25 90 HIS A CA 1
ATOM 711 C C . HIS A 1 90 ? -10.516 2.747 7.880 1.00 97.25 90 HIS A C 1
ATOM 713 O O . HIS A 1 90 ? -9.661 2.397 7.060 1.00 97.25 90 HIS A O 1
ATOM 719 N N . ARG A 1 91 ? -10.877 4.028 8.018 1.00 97.75 91 ARG A N 1
ATOM 720 C CA . ARG A 1 91 ? -10.307 5.106 7.204 1.00 97.75 91 ARG A CA 1
ATOM 721 C C . ARG A 1 91 ? -8.803 5.258 7.429 1.00 97.75 91 ARG A C 1
ATOM 723 O O . ARG A 1 91 ? -8.053 5.389 6.464 1.00 97.75 91 ARG A O 1
ATOM 730 N N . ASN A 1 92 ? -8.347 5.247 8.681 1.00 97.94 92 ASN A N 1
ATOM 731 C CA . ASN A 1 92 ? -6.923 5.404 8.984 1.00 97.94 92 ASN A CA 1
ATOM 732 C C . ASN A 1 92 ? -6.092 4.201 8.537 1.00 97.94 92 ASN A C 1
ATOM 734 O O . ASN A 1 92 ? -4.985 4.401 8.041 1.00 97.94 92 ASN A O 1
ATOM 738 N N . GLN A 1 93 ? -6.627 2.982 8.643 1.00 97.69 93 GLN A N 1
ATOM 739 C CA . GLN A 1 93 ? -5.972 1.793 8.105 1.00 97.69 93 GLN A CA 1
ATOM 740 C C . GLN A 1 93 ? -5.848 1.886 6.580 1.00 97.69 93 GLN A C 1
ATOM 742 O O . GLN A 1 93 ? -4.753 1.724 6.053 1.00 97.69 93 GLN A O 1
ATOM 747 N N . SER A 1 94 ? -6.936 2.218 5.878 1.00 97.44 94 SER A N 1
ATOM 748 C CA . SER A 1 94 ? -6.948 2.316 4.411 1.00 97.44 94 SER A CA 1
ATOM 749 C C . SER A 1 94 ? -5.946 3.353 3.901 1.00 97.44 94 SER A C 1
ATOM 751 O O . SER A 1 94 ? -5.171 3.091 2.986 1.00 97.44 94 SER A O 1
ATOM 753 N N . LEU A 1 95 ? -5.901 4.524 4.541 1.00 97.88 95 LEU A N 1
ATOM 754 C CA . LEU A 1 95 ? -4.944 5.570 4.191 1.00 97.88 95 LEU A CA 1
ATOM 755 C C . LEU A 1 95 ? -3.495 5.207 4.551 1.00 97.88 95 LEU A C 1
ATOM 757 O O . LEU A 1 95 ? -2.567 5.617 3.856 1.00 97.88 95 LEU A O 1
ATOM 761 N N . GLY A 1 96 ? -3.294 4.462 5.638 1.00 97.94 96 GLY A N 1
ATOM 762 C CA . GLY A 1 96 ? -1.987 3.938 6.020 1.00 97.94 96 GLY A CA 1
ATOM 763 C C . GLY A 1 96 ? -1.470 2.882 5.045 1.00 97.94 96 GLY A C 1
ATOM 764 O O . GLY A 1 96 ? -0.310 2.936 4.650 1.00 97.94 96 GLY A O 1
ATOM 765 N N . LEU A 1 97 ? -2.345 1.984 4.588 1.00 98.12 97 LEU A N 1
ATOM 766 C CA . LEU A 1 97 ? -2.039 0.990 3.560 1.00 98.12 97 LEU A CA 1
ATOM 767 C C . LEU A 1 97 ? -1.749 1.632 2.203 1.00 98.12 97 LEU A C 1
ATOM 769 O O . LEU A 1 97 ? -0.807 1.217 1.536 1.00 98.12 97 LEU A O 1
ATOM 773 N N . ALA A 1 98 ? -2.500 2.669 1.821 1.00 97.88 98 ALA A N 1
ATOM 774 C CA . ALA A 1 98 ? -2.218 3.436 0.611 1.00 97.88 98 ALA A CA 1
ATOM 775 C C . ALA A 1 98 ? -0.826 4.088 0.666 1.00 97.88 98 ALA A C 1
ATOM 777 O O . ALA A 1 98 ? -0.071 3.990 -0.295 1.00 97.88 98 ALA A O 1
ATOM 778 N N . ALA A 1 99 ? -0.451 4.684 1.805 1.00 98.00 99 ALA A N 1
ATOM 779 C CA . ALA A 1 99 ? 0.900 5.212 2.004 1.00 98.00 99 ALA A CA 1
ATOM 780 C C . ALA A 1 99 ? 1.968 4.104 1.958 1.00 98.00 99 ALA A C 1
ATOM 782 O O . ALA A 1 99 ? 2.999 4.274 1.313 1.00 98.00 99 ALA A O 1
ATOM 783 N N . ALA A 1 100 ? 1.698 2.949 2.574 1.00 98.31 100 ALA A N 1
ATOM 784 C CA . ALA A 1 100 ? 2.604 1.801 2.573 1.00 98.31 100 ALA A CA 1
ATOM 785 C C . ALA A 1 100 ? 2.808 1.189 1.177 1.00 98.31 100 ALA A C 1
ATOM 787 O O . ALA A 1 100 ? 3.849 0.586 0.927 1.00 98.31 100 ALA A O 1
ATOM 788 N N . ALA A 1 101 ? 1.848 1.357 0.265 1.00 98.25 101 ALA A N 1
ATOM 789 C CA . ALA A 1 101 ? 1.936 0.898 -1.119 1.00 98.25 101 ALA A CA 1
ATOM 790 C C . ALA A 1 101 ? 2.697 1.865 -2.049 1.00 98.25 101 ALA A C 1
ATOM 792 O O . ALA A 1 101 ? 3.054 1.469 -3.157 1.00 98.25 101 ALA A O 1
ATOM 793 N N . LEU A 1 102 ? 2.962 3.110 -1.625 1.00 98.19 102 LEU A N 1
ATOM 794 C CA . LEU A 1 102 ? 3.650 4.107 -2.458 1.00 98.19 102 LEU A CA 1
ATOM 795 C C . LEU A 1 102 ? 5.034 3.661 -2.950 1.00 98.19 102 LEU A C 1
ATOM 797 O O . LEU A 1 102 ? 5.269 3.824 -4.147 1.00 98.19 102 LEU A O 1
ATOM 801 N N . PRO A 1 103 ? 5.927 3.082 -2.116 1.00 98.50 103 PRO A N 1
ATOM 802 C CA . PRO A 1 103 ? 7.216 2.597 -2.599 1.00 98.50 103 PRO A CA 1
ATOM 803 C C . PRO A 1 103 ? 7.049 1.624 -3.769 1.00 98.50 103 PRO A C 1
ATOM 805 O O . PRO A 1 103 ? 7.644 1.848 -4.815 1.00 98.50 103 PRO A O 1
ATOM 808 N N . ALA A 1 104 ? 6.181 0.615 -3.642 1.00 98.38 104 ALA A N 1
ATOM 809 C CA . ALA A 1 104 ? 5.883 -0.335 -4.712 1.00 98.38 104 ALA A CA 1
ATOM 810 C C . ALA A 1 104 ? 5.280 0.324 -5.961 1.00 98.38 104 ALA A C 1
ATOM 812 O O . ALA A 1 104 ? 5.670 -0.021 -7.070 1.00 98.38 104 ALA A O 1
ATOM 813 N N . LEU A 1 105 ? 4.368 1.292 -5.811 1.00 98.12 105 LEU A N 1
ATOM 814 C CA . LEU A 1 105 ? 3.807 2.024 -6.953 1.00 98.12 105 LEU A CA 1
ATOM 815 C C . LEU A 1 105 ? 4.891 2.805 -7.709 1.00 98.12 105 LEU A C 1
ATOM 817 O O . LEU A 1 105 ? 4.955 2.751 -8.935 1.00 98.12 105 LEU A O 1
ATOM 821 N N . ILE A 1 106 ? 5.767 3.497 -6.978 1.00 98.44 106 ILE A N 1
ATOM 822 C CA . ILE A 1 106 ? 6.917 4.210 -7.546 1.00 98.44 106 ILE A CA 1
ATOM 823 C C . ILE A 1 106 ? 7.883 3.218 -8.201 1.00 98.44 106 ILE A C 1
ATOM 825 O O . ILE A 1 106 ? 8.451 3.522 -9.244 1.00 98.44 106 ILE A O 1
ATOM 829 N N . ALA A 1 107 ? 8.017 2.015 -7.645 1.00 97.94 107 ALA A N 1
ATOM 830 C CA . ALA A 1 107 ? 8.826 0.938 -8.196 1.00 97.94 107 ALA A CA 1
ATOM 831 C C . ALA A 1 107 ? 8.350 0.489 -9.588 1.00 97.94 107 ALA A C 1
ATOM 833 O O . ALA A 1 107 ? 9.178 0.230 -10.456 1.00 97.94 107 ALA A O 1
ATOM 834 N N . LEU A 1 108 ? 7.033 0.438 -9.826 1.00 97.56 108 LEU A N 1
ATOM 835 C CA . LEU A 1 108 ? 6.478 0.133 -11.152 1.00 97.56 108 LEU A CA 1
ATOM 836 C C . LEU A 1 108 ? 6.873 1.204 -12.174 1.00 97.56 108 LEU A C 1
ATOM 838 O O . LEU A 1 108 ? 7.317 0.879 -13.272 1.00 97.56 108 LEU A O 1
ATOM 842 N N . VAL A 1 109 ? 6.755 2.480 -11.790 1.00 97.56 109 VAL A N 1
ATOM 843 C CA . VA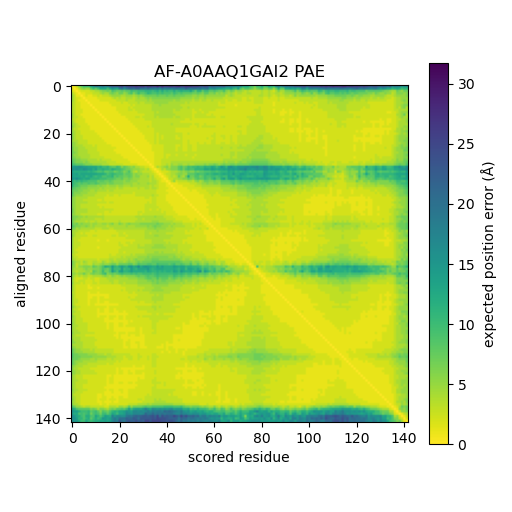L A 1 109 ? 7.171 3.614 -12.630 1.00 97.56 109 VAL A CA 1
ATOM 844 C C . VAL A 1 109 ? 8.681 3.577 -12.869 1.00 97.56 109 VAL A C 1
ATOM 846 O O . VAL A 1 109 ? 9.126 3.762 -13.995 1.00 97.56 109 VAL A O 1
ATOM 849 N N . HIS A 1 110 ? 9.469 3.278 -11.835 1.00 97.38 110 HIS A N 1
ATOM 850 C CA . HIS A 1 110 ? 10.914 3.105 -11.943 1.00 97.38 110 HIS A CA 1
ATOM 851 C C . HIS A 1 110 ? 11.273 2.000 -12.939 1.00 97.38 110 HIS A C 1
ATOM 853 O O . HIS A 1 110 ? 12.073 2.234 -13.838 1.00 97.38 110 HIS A O 1
ATOM 859 N N . TYR A 1 111 ? 10.691 0.805 -12.804 1.00 96.62 111 TYR A N 1
ATOM 860 C CA . TYR A 1 111 ? 10.955 -0.311 -13.713 1.00 96.62 111 TYR A CA 1
ATOM 861 C C . TYR A 1 111 ? 10.574 0.034 -15.154 1.00 96.62 111 TYR A C 1
ATOM 863 O O . TYR A 1 111 ? 11.346 -0.225 -16.068 1.00 96.62 111 TYR A O 1
ATOM 871 N N . PHE A 1 112 ? 9.436 0.697 -15.361 1.00 95.75 112 PHE A N 1
ATOM 872 C CA . PHE A 1 112 ? 9.054 1.175 -16.687 1.00 95.75 112 PHE A CA 1
ATOM 873 C C . PHE A 1 112 ? 10.063 2.188 -17.262 1.00 95.75 112 PHE A C 1
ATOM 875 O O . PHE A 1 112 ? 10.403 2.128 -18.441 1.00 95.75 112 PHE A O 1
ATOM 882 N N . CYS A 1 113 ? 10.585 3.104 -16.444 1.00 96.00 113 CYS A N 1
ATOM 883 C CA . CYS A 1 113 ? 11.556 4.099 -16.898 1.00 96.00 113 CYS A CA 1
ATOM 884 C C . CYS A 1 113 ? 12.953 3.520 -17.148 1.00 96.00 113 CYS A C 1
ATOM 886 O O . CYS A 1 113 ? 13.606 3.965 -18.081 1.00 96.00 113 CYS A O 1
ATOM 888 N N . VAL A 1 114 ? 13.421 2.574 -16.335 1.00 95.56 114 VAL A N 1
ATOM 889 C CA . VAL A 1 114 ? 14.847 2.187 -16.273 1.00 95.56 114 VAL A CA 1
ATOM 890 C C . VAL A 1 114 ? 15.082 0.730 -16.692 1.00 95.56 114 VAL A C 1
ATOM 892 O O . VAL A 1 114 ? 16.172 0.368 -17.105 1.00 95.56 114 VAL A O 1
ATOM 895 N N . GLY A 1 115 ? 14.073 -0.138 -16.601 1.00 95.00 115 GLY A N 1
ATOM 896 C CA . GLY A 1 115 ? 14.193 -1.571 -16.911 1.00 95.00 115 GLY A CA 1
ATOM 897 C C . GLY A 1 115 ? 14.893 -2.408 -15.831 1.00 95.00 115 GLY A C 1
ATOM 898 O O . GLY A 1 115 ? 14.969 -3.629 -15.940 1.00 95.00 115 GLY A O 1
ATOM 899 N N . GLU A 1 116 ? 15.374 -1.798 -14.745 1.00 94.31 116 GLU A N 1
ATOM 900 C CA . GLU A 1 116 ? 16.067 -2.520 -13.675 1.00 94.31 116 GLU A CA 1
ATOM 901 C C . GLU A 1 116 ? 15.109 -3.198 -12.684 1.00 94.31 116 GLU A C 1
ATOM 903 O O . GLU A 1 116 ? 14.318 -2.547 -11.993 1.00 94.31 116 GLU A O 1
ATOM 908 N N . ALA A 1 117 ? 15.243 -4.517 -12.534 1.00 95.00 117 ALA A N 1
ATOM 909 C CA . ALA A 1 117 ? 14.424 -5.304 -11.610 1.00 95.00 117 ALA A CA 1
ATOM 910 C C . ALA A 1 117 ? 14.837 -5.161 -10.132 1.00 95.00 117 ALA A C 1
ATOM 912 O O . ALA A 1 117 ? 14.008 -5.348 -9.241 1.00 95.00 117 ALA A O 1
ATOM 913 N N . ILE A 1 118 ? 16.099 -4.825 -9.837 1.00 96.38 118 ILE A N 1
ATOM 914 C CA . ILE A 1 118 ? 16.594 -4.764 -8.451 1.00 96.38 118 ILE A CA 1
ATOM 915 C C . ILE A 1 118 ? 15.857 -3.677 -7.640 1.00 96.38 118 ILE A C 1
ATOM 917 O O . ILE A 1 118 ? 15.293 -4.013 -6.592 1.00 96.38 118 ILE A O 1
ATOM 921 N N . PRO A 1 119 ? 15.763 -2.410 -8.099 1.00 96.94 119 PRO A N 1
ATOM 922 C CA . PRO A 1 119 ? 14.995 -1.378 -7.394 1.00 96.94 119 PRO A CA 1
ATOM 923 C C . PRO A 1 119 ? 13.512 -1.729 -7.253 1.00 96.94 119 PRO A C 1
ATOM 925 O O . PRO A 1 119 ? 12.910 -1.442 -6.215 1.00 96.94 119 PRO A O 1
ATOM 928 N N . LEU A 1 120 ? 12.941 -2.405 -8.261 1.00 97.75 120 LEU A N 1
ATOM 929 C CA . LEU A 1 120 ? 11.565 -2.894 -8.222 1.00 97.75 120 LEU A CA 1
ATOM 930 C C . LEU A 1 120 ? 11.347 -3.829 -7.028 1.00 97.75 120 LEU A C 1
ATOM 932 O O . LEU A 1 120 ? 10.481 -3.586 -6.188 1.00 97.75 120 LEU A O 1
ATOM 936 N N . VAL A 1 121 ? 12.169 -4.874 -6.929 1.00 98.12 121 VAL A N 1
ATOM 937 C CA . VAL A 1 121 ? 12.074 -5.883 -5.868 1.00 98.12 121 VAL A CA 1
ATOM 938 C C . VAL A 1 121 ? 12.268 -5.259 -4.487 1.00 98.12 121 VAL A C 1
ATOM 940 O O . VAL A 1 121 ? 11.481 -5.528 -3.578 1.00 98.12 121 VAL A O 1
ATOM 943 N N . LEU A 1 122 ? 13.273 -4.394 -4.319 1.00 98.50 122 LEU A N 1
ATOM 944 C CA . LEU A 1 122 ? 13.567 -3.763 -3.029 1.00 98.50 122 LEU A CA 1
ATOM 945 C C . LEU A 1 122 ? 12.399 -2.912 -2.522 1.00 98.50 122 LEU A C 1
ATOM 947 O O . LEU A 1 122 ? 11.976 -3.061 -1.374 1.00 98.50 122 LEU A O 1
ATOM 951 N N . LEU A 1 123 ? 11.847 -2.050 -3.377 1.00 98.50 123 LEU A N 1
ATOM 952 C CA . LEU A 1 123 ? 10.736 -1.179 -2.998 1.00 98.50 123 LEU A CA 1
ATOM 953 C C . LEU A 1 123 ? 9.449 -1.975 -2.731 1.00 98.50 123 LEU A C 1
ATOM 955 O O . LEU A 1 123 ? 8.7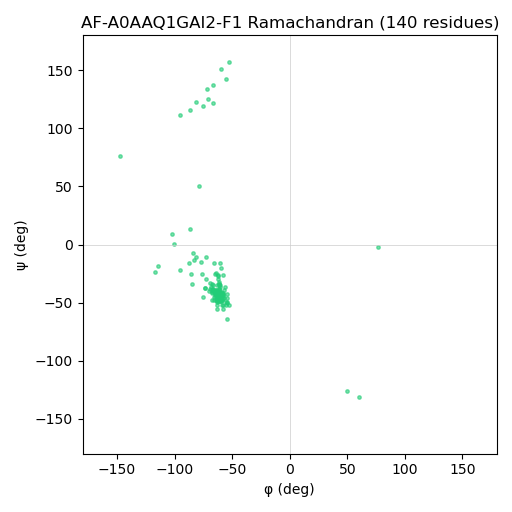06 -1.632 -1.812 1.00 98.50 123 LEU A O 1
ATOM 959 N N . VAL A 1 124 ? 9.212 -3.073 -3.456 1.00 98.50 124 VAL A N 1
ATOM 960 C CA . VAL A 1 124 ? 8.079 -3.981 -3.202 1.00 98.50 124 VAL A CA 1
ATOM 961 C C . VAL A 1 124 ? 8.213 -4.678 -1.849 1.00 98.50 124 VAL A C 1
ATOM 963 O O . VAL A 1 124 ? 7.266 -4.662 -1.061 1.00 98.50 124 VAL A O 1
ATOM 966 N N . ILE A 1 125 ? 9.385 -5.243 -1.536 1.00 98.50 125 ILE A N 1
ATOM 967 C CA . ILE A 1 125 ? 9.646 -5.894 -0.241 1.00 98.50 125 ILE A CA 1
ATOM 968 C C . ILE A 1 125 ? 9.425 -4.907 0.902 1.00 98.50 125 ILE A C 1
ATOM 970 O O . ILE A 1 125 ? 8.752 -5.217 1.886 1.00 98.50 125 ILE A O 1
ATOM 974 N N . VAL A 1 126 ? 9.966 -3.702 0.761 1.00 98.19 126 VAL A N 1
ATOM 975 C CA . VAL A 1 126 ? 9.851 -2.665 1.779 1.00 98.19 126 VAL A CA 1
ATOM 976 C C . VAL A 1 126 ? 8.399 -2.193 1.941 1.00 98.19 126 VAL A C 1
ATOM 978 O O . VAL A 1 126 ? 7.938 -2.036 3.073 1.00 98.19 126 VAL A O 1
ATOM 981 N N . SER A 1 127 ? 7.635 -2.056 0.852 1.00 98.44 127 SER A N 1
ATOM 982 C CA . SER A 1 127 ? 6.189 -1.808 0.912 1.00 98.44 127 SER A CA 1
ATOM 983 C C . SER A 1 127 ? 5.439 -2.909 1.662 1.00 98.44 127 SER A C 1
ATOM 985 O O . SER A 1 127 ? 4.656 -2.611 2.563 1.00 98.44 127 SER A O 1
ATOM 987 N N . LEU A 1 128 ? 5.698 -4.182 1.347 1.00 98.38 128 LEU A N 1
ATOM 988 C CA . LEU A 1 128 ? 5.072 -5.318 2.031 1.00 98.38 128 LEU A CA 1
ATOM 989 C C . LEU A 1 128 ? 5.417 -5.335 3.524 1.00 98.38 128 LEU A C 1
ATOM 991 O O . LEU A 1 128 ? 4.526 -5.499 4.359 1.00 98.38 128 LEU A O 1
ATOM 995 N N . GLY A 1 129 ? 6.683 -5.090 3.870 1.00 97.81 129 GLY A N 1
ATOM 996 C CA . GLY A 1 129 ? 7.124 -4.944 5.255 1.00 97.81 129 GLY A CA 1
ATOM 997 C C . GLY A 1 129 ? 6.387 -3.814 5.977 1.00 97.81 129 GLY A C 1
ATOM 998 O O . GLY A 1 129 ? 5.893 -4.000 7.088 1.00 97.81 129 GLY A O 1
ATOM 999 N N . ALA A 1 130 ? 6.219 -2.664 5.326 1.00 97.81 130 ALA A N 1
ATOM 1000 C CA . ALA A 1 130 ? 5.491 -1.534 5.888 1.00 97.81 130 ALA A CA 1
ATOM 1001 C C . ALA A 1 130 ? 3.985 -1.823 6.058 1.00 97.81 130 ALA A C 1
ATOM 1003 O O . ALA A 1 130 ? 3.377 -1.401 7.044 1.00 97.81 130 ALA A O 1
ATOM 1004 N N . MET A 1 131 ? 3.377 -2.599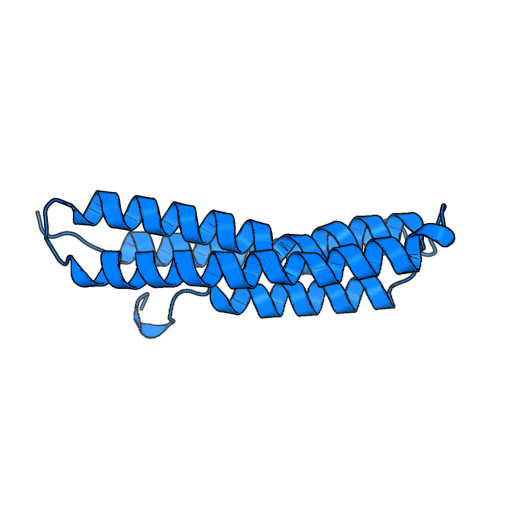 5.155 1.00 98.12 131 MET A N 1
ATOM 1005 C CA . MET A 1 131 ? 1.983 -3.041 5.273 1.00 98.12 131 MET A CA 1
ATOM 1006 C C . MET A 1 131 ? 1.745 -3.952 6.484 1.00 98.12 131 MET A C 1
ATOM 1008 O O . MET A 1 131 ? 0.625 -3.982 6.999 1.00 98.12 131 MET A O 1
ATOM 1012 N N . LEU A 1 132 ? 2.768 -4.652 6.995 1.00 96.88 132 LEU A N 1
ATOM 1013 C CA . LEU A 1 132 ? 2.647 -5.451 8.223 1.00 96.88 132 LEU A CA 1
ATOM 1014 C C . LEU A 1 132 ? 2.299 -4.599 9.448 1.00 96.88 132 LEU A C 1
ATOM 1016 O O . LEU A 1 132 ? 1.620 -5.091 10.347 1.00 96.88 132 LEU A O 1
ATOM 1020 N N . LEU A 1 133 ? 2.673 -3.314 9.461 1.00 96.00 133 LEU A N 1
ATOM 1021 C CA . LEU A 1 133 ? 2.303 -2.385 10.535 1.00 96.00 133 LEU A CA 1
ATOM 1022 C C . LEU A 1 133 ? 0.782 -2.192 10.648 1.00 96.00 133 LEU A C 1
ATOM 1024 O O . LEU A 1 133 ? 0.271 -1.888 11.722 1.00 96.00 133 LEU A O 1
ATOM 1028 N N . TYR A 1 134 ? 0.045 -2.393 9.556 1.00 96.38 134 TYR A N 1
ATOM 1029 C CA . TYR A 1 134 ? -1.409 -2.219 9.493 1.00 96.38 134 TYR A CA 1
ATOM 1030 C C . TYR A 1 134 ? -2.172 -3.545 9.535 1.00 96.38 134 TYR A C 1
ATOM 1032 O O . TYR A 1 134 ? -3.386 -3.565 9.307 1.00 96.38 134 TYR A O 1
ATOM 1040 N N . ARG A 1 135 ? -1.478 -4.659 9.802 1.00 95.06 135 ARG A N 1
ATOM 1041 C CA . ARG A 1 135 ? -2.086 -5.985 9.895 1.00 95.06 135 ARG A CA 1
ATOM 1042 C C . ARG A 1 135 ? -2.941 -6.085 11.166 1.00 95.06 135 ARG A C 1
ATOM 1044 O O . ARG A 1 135 ? -2.413 -5.902 12.263 1.00 95.06 135 ARG A O 1
ATOM 1051 N N . PRO A 1 136 ? -4.228 -6.455 11.060 1.00 89.00 136 PRO A N 1
ATOM 1052 C CA . PRO A 1 136 ? -5.041 -6.750 12.235 1.00 89.00 136 PRO A CA 1
ATOM 1053 C C . PRO A 1 136 ? -4.542 -8.012 12.956 1.00 89.00 136 PRO A C 1
ATOM 1055 O O . PRO A 1 136 ? -4.257 -9.014 12.284 1.00 89.00 136 PRO A O 1
ATOM 1058 N N . PRO A 1 137 ? -4.462 -8.014 14.295 1.00 79.50 137 PRO A N 1
ATOM 1059 C CA . PRO A 1 137 ? -4.015 -9.174 15.060 1.00 79.50 137 PRO A CA 1
ATOM 1060 C C . PRO A 1 137 ? -4.810 -10.451 14.786 1.00 79.50 137 PRO A C 1
ATOM 1062 O O . PRO A 1 137 ? -6.024 -10.449 14.568 1.00 79.50 137 PRO A O 1
ATOM 1065 N N . ALA A 1 138 ? -4.089 -11.575 14.772 1.00 69.06 138 ALA A N 1
ATOM 1066 C CA . ALA A 1 138 ? -4.652 -12.880 14.438 1.00 69.06 138 ALA A CA 1
ATOM 1067 C C . ALA A 1 138 ? -5.719 -13.328 15.449 1.00 69.06 138 ALA A C 1
ATOM 1069 O O . ALA A 1 138 ? -6.766 -13.828 15.040 1.00 69.06 138 ALA A O 1
ATOM 1070 N N . ALA A 1 139 ? -5.458 -13.066 16.733 1.00 64.88 139 ALA A N 1
ATOM 1071 C CA . ALA A 1 139 ? -6.270 -13.477 17.875 1.00 64.88 139 ALA A CA 1
ATOM 1072 C C . ALA A 1 139 ? -7.668 -12.838 17.932 1.00 64.88 139 ALA A C 1
ATOM 1074 O O . ALA A 1 139 ? -8.513 -13.321 18.669 1.00 64.88 139 ALA A O 1
ATOM 1075 N N . TRP A 1 140 ? -7.926 -11.767 17.176 1.00 62.88 140 TRP A N 1
ATOM 1076 C CA . TRP A 1 140 ? -9.175 -10.996 17.282 1.00 62.88 140 TRP A CA 1
ATOM 1077 C C . TRP A 1 140 ? -10.204 -11.310 16.192 1.00 62.88 140 TRP A C 1
ATOM 1079 O O . TRP A 1 140 ? -11.272 -10.706 16.143 1.00 62.88 140 TRP A O 1
ATOM 1089 N N . VAL A 1 141 ? -9.877 -12.230 15.283 1.00 60.09 141 VAL A N 1
ATOM 1090 C CA . VAL A 1 141 ? -10.729 -12.577 14.128 1.00 60.09 141 VAL A CA 1
ATOM 1091 C C . VAL A 1 141 ? -11.249 -14.009 14.195 1.00 60.09 141 VAL A C 1
ATOM 1093 O O . VAL A 1 141 ? -12.211 -14.322 13.491 1.00 60.09 141 VAL A O 1
ATOM 1096 N N . ASN A 1 142 ? -10.610 -14.849 15.014 1.00 53.41 142 ASN A N 1
ATOM 1097 C CA . ASN A 1 142 ? -10.987 -16.240 15.246 1.00 53.41 142 ASN A CA 1
ATOM 1098 C C . ASN A 1 142 ? -12.016 -16.328 16.375 1.00 53.41 142 ASN A C 1
ATOM 1100 O O . ASN A 1 142 ? -11.867 -15.570 17.358 1.00 53.41 142 ASN A O 1
#

Solvent-accessible surface area (backbone atoms only — not comparable to full-atom values): 7391 Å² total; per-residue (Å²): 132,83,65,74,62,53,66,57,44,48,49,51,38,49,54,44,51,52,52,51,48,49,57,60,47,52,56,53,51,48,49,67,73,53,59,92,45,77,38,82,36,66,86,46,47,66,59,39,52,49,51,22,59,57,39,49,56,54,24,59,57,35,47,56,55,29,53,54,31,45,55,53,31,66,73,37,62,69,44,91,59,26,68,60,36,44,54,51,28,54,52,34,42,54,54,26,45,54,37,17,42,42,16,29,55,38,16,53,55,39,28,61,28,40,41,48,62,66,63,28,53,53,27,29,52,51,16,52,58,50,39,56,78,62,55,64,65,72,82,65,64,111

Secondary structure (DSSP, 8-state):
-----HHHHHHHHHHHHHHHHHHHHHHHHHHHHH-SPPPS-GGGHHHHHHHHHHTHHHHHHHHHHHHHHHHHHHHTTT-TTHHHHHHHHHHHHHHHHHHHHHHHHHHHHHHHHH--HHHHHHHHHHHHHHHGGGPPPGGGT-

Sequence (142 aa):
M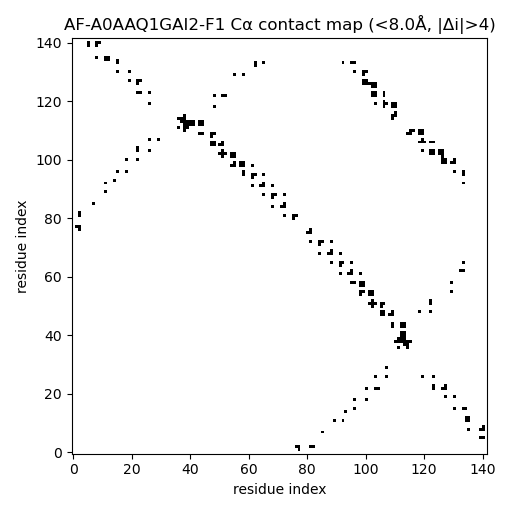TFDPKPHWRALRSVWRMLSLTVLLLPILLVVVLGDWTGLFDQAAVPLFTVGMASLMLTLWRFRLYKRTLIRAEGLGDSAEAASAWAVLHRNQSLGLAAAALPALIALVHYFCVGEAIPLVLLVIVSLGAMLLYRPPAAWVN